Protein AF-W7Y4G3-F1 (afdb_monomer_lite)

Secondary structure (DSSP, 8-state):
-----HHHHHT--GGGEEEEE----EE-SSSEE----EEEEE----HHHHTPPSEEEEEEEE-TTS-EEEEEEEE--

Structure (mmCIF, N/CA/C/O backbone):
data_AF-W7Y4G3-F1
#
_entry.id   AF-W7Y4G3-F1
#
loop_
_atom_site.group_PDB
_atom_site.id
_atom_site.type_symbol
_atom_site.label_atom_id
_atom_site.label_alt_id
_atom_site.label_comp_id
_atom_site.label_asym_id
_atom_site.label_entity_id
_atom_site.label_seq_id
_atom_site.pdbx_PDB_ins_code
_atom_site.Cartn_x
_atom_site.Cartn_y
_atom_site.Cartn_z
_atom_site.occupancy
_atom_site.B_iso_or_equiv
_atom_site.auth_seq_id
_atom_site.auth_comp_id
_atom_site.auth_asym_id
_atom_site.auth_atom_id
_atom_site.pdbx_PDB_model_num
ATOM 1 N N . MET A 1 1 ? -17.472 -4.620 6.521 1.00 78.81 1 MET A N 1
ATOM 2 C CA . MET A 1 1 ? -16.225 -4.648 5.727 1.00 78.81 1 MET A CA 1
ATOM 3 C C . MET A 1 1 ? -16.068 -3.295 5.046 1.00 78.81 1 MET A C 1
ATOM 5 O O . MET A 1 1 ? -17.024 -2.854 4.422 1.00 78.81 1 MET A O 1
ATOM 9 N N . LEU A 1 2 ? -14.946 -2.593 5.245 1.00 88.44 2 LEU A N 1
ATOM 10 C CA . LEU A 1 2 ? -14.642 -1.363 4.500 1.00 88.44 2 LEU A CA 1
ATOM 11 C C . LEU A 1 2 ? -14.017 -1.755 3.157 1.00 88.44 2 LEU A C 1
ATOM 13 O O . LEU A 1 2 ? -13.154 -2.627 3.130 1.00 88.44 2 LEU A O 1
ATOM 17 N N . HIS A 1 3 ? -14.448 -1.123 2.072 1.00 91.44 3 HIS A N 1
ATOM 18 C CA . HIS A 1 3 ? -13.970 -1.397 0.722 1.00 91.44 3 HIS A CA 1
ATOM 19 C C . HIS A 1 3 ? -13.832 -0.074 -0.034 1.00 91.44 3 HIS A C 1
ATOM 21 O O . HIS A 1 3 ? -14.724 0.764 0.071 1.00 91.44 3 HIS A O 1
ATOM 27 N N . TYR A 1 4 ? -12.724 0.100 -0.756 1.00 90.56 4 TYR A N 1
ATOM 28 C CA . TYR A 1 4 ? -12.505 1.212 -1.681 1.00 90.56 4 TYR A CA 1
ATOM 29 C C . TYR A 1 4 ? -12.594 0.665 -3.104 1.00 90.56 4 TYR A C 1
ATOM 31 O O . TYR A 1 4 ? -11.754 -0.144 -3.499 1.00 90.56 4 TYR A O 1
ATOM 39 N N . GLY A 1 5 ? -13.620 1.070 -3.850 1.00 91.62 5 GLY A N 1
ATOM 40 C CA . GLY A 1 5 ? -13.773 0.735 -5.263 1.00 91.62 5 GLY A CA 1
ATOM 41 C C . GLY A 1 5 ? -12.993 1.681 -6.176 1.00 91.62 5 GLY A C 1
ATOM 42 O O . GLY A 1 5 ? -12.398 2.657 -5.724 1.00 91.62 5 GLY A O 1
ATOM 43 N N . GLN A 1 6 ? -13.020 1.411 -7.482 1.00 89.06 6 GLN A N 1
ATOM 44 C CA . GLN A 1 6 ? -12.341 2.246 -8.480 1.00 89.06 6 GLN A CA 1
ATOM 45 C C . GLN A 1 6 ? -12.786 3.713 -8.390 1.00 89.06 6 GLN A C 1
ATOM 47 O O . GLN A 1 6 ? -11.930 4.591 -8.307 1.00 89.06 6 GLN A O 1
ATOM 52 N N . ASP A 1 7 ? -14.094 3.967 -8.295 1.00 90.62 7 ASP A N 1
ATOM 53 C CA . ASP A 1 7 ? -14.650 5.321 -8.175 1.00 90.62 7 ASP A CA 1
ATOM 54 C C . ASP A 1 7 ? -14.137 6.045 -6.920 1.00 90.62 7 ASP A C 1
ATOM 56 O O . ASP A 1 7 ? -13.676 7.185 -7.006 1.00 90.62 7 ASP A O 1
ATOM 60 N N . ASP A 1 8 ? -14.100 5.364 -5.770 1.00 89.50 8 ASP A N 1
ATOM 61 C CA . ASP A 1 8 ? -13.552 5.930 -4.532 1.00 89.50 8 ASP A CA 1
ATOM 62 C C . ASP A 1 8 ? -12.071 6.299 -4.696 1.00 89.50 8 ASP A C 1
ATOM 64 O O . ASP A 1 8 ? -11.633 7.366 -4.259 1.00 89.50 8 ASP A O 1
ATOM 68 N N . LEU A 1 9 ? -11.291 5.437 -5.359 1.00 89.44 9 LEU A N 1
ATOM 69 C CA . LEU A 1 9 ? -9.864 5.656 -5.592 1.00 89.44 9 LEU A CA 1
ATOM 70 C C . LEU A 1 9 ? -9.602 6.823 -6.551 1.00 89.44 9 LEU A C 1
ATOM 72 O O . LEU A 1 9 ? -8.620 7.541 -6.360 1.00 89.44 9 LEU A O 1
ATOM 76 N N . THR A 1 10 ? -10.479 7.068 -7.533 1.00 87.31 10 THR A N 1
ATOM 77 C CA . THR A 1 10 ? -10.357 8.243 -8.421 1.00 87.31 10 THR A CA 1
ATOM 78 C C . THR A 1 10 ? -10.538 9.570 -7.687 1.00 87.31 10 THR A C 1
ATOM 80 O O . THR A 1 10 ? -9.969 10.583 -8.091 1.00 87.31 10 THR A O 1
ATOM 83 N N . SER A 1 11 ? -11.285 9.564 -6.581 1.00 89.12 11 SER A N 1
ATOM 84 C CA . SER A 1 11 ? -11.525 10.751 -5.756 1.00 89.12 11 SER A CA 1
ATOM 85 C C . SER A 1 11 ? -10.373 11.077 -4.792 1.00 89.12 11 SER A C 1
ATOM 87 O O . SER A 1 11 ? -10.407 12.105 -4.105 1.00 89.12 11 SER A O 1
ATOM 89 N N . LEU A 1 12 ? -9.340 10.223 -4.721 1.00 87.62 12 LEU A N 1
ATOM 90 C CA . LEU A 1 12 ? -8.196 10.446 -3.842 1.00 87.62 12 LEU A CA 1
ATOM 91 C C . LEU A 1 12 ? -7.447 11.716 -4.239 1.00 87.62 12 LEU A C 1
ATOM 93 O O . LEU A 1 12 ? -7.029 11.913 -5.381 1.00 87.62 12 LEU A O 1
ATOM 97 N N . ARG A 1 13 ? -7.218 12.576 -3.246 1.00 89.38 13 ARG A N 1
ATOM 98 C CA . ARG A 1 13 ? -6.419 13.783 -3.445 1.00 89.38 13 ARG A CA 1
ATOM 99 C C . ARG A 1 13 ? -4.968 13.398 -3.720 1.00 89.38 13 ARG A C 1
ATOM 101 O O . ARG A 1 13 ? -4.452 12.447 -3.132 1.00 89.38 13 ARG A O 1
ATOM 108 N N . LYS A 1 14 ? -4.280 14.162 -4.569 1.00 86.50 14 LYS A N 1
ATOM 109 C CA . LYS A 1 14 ? -2.888 13.873 -4.956 1.00 86.50 14 LYS A CA 1
ATOM 110 C C . LYS A 1 14 ? -1.955 13.807 -3.747 1.00 86.50 14 LYS A C 1
ATOM 112 O O . LYS A 1 14 ? -1.047 12.987 -3.717 1.00 86.50 14 LYS A O 1
ATOM 117 N N . GLU A 1 15 ? -2.221 14.605 -2.718 1.00 89.06 15 GLU A N 1
ATOM 118 C CA . GLU A 1 15 ? -1.417 14.669 -1.493 1.00 89.06 15 GLU A CA 1
ATOM 119 C C . GLU A 1 15 ? -1.556 13.405 -0.625 1.00 89.06 15 GLU A C 1
ATOM 121 O O . GLU A 1 15 ? -0.729 13.157 0.254 1.00 89.06 15 GLU A O 1
ATOM 126 N N . SER A 1 16 ? -2.579 12.580 -0.874 1.00 89.31 16 SER A N 1
ATOM 127 C CA . SER A 1 16 ? -2.720 11.259 -0.257 1.00 89.31 16 SER A CA 1
ATOM 128 C C . SER A 1 16 ? -1.781 10.214 -0.862 1.00 89.31 16 SER A C 1
ATOM 130 O O . SER A 1 16 ? -1.671 9.126 -0.297 1.00 89.31 16 SER A O 1
ATOM 132 N N . ILE A 1 17 ? -1.105 10.515 -1.975 1.00 90.44 17 ILE A N 1
ATOM 133 C CA . ILE A 1 17 ? -0.224 9.590 -2.690 1.00 90.44 17 ILE A CA 1
ATOM 134 C C . ILE A 1 17 ? 1.190 10.172 -2.721 1.00 90.44 17 ILE A C 1
ATOM 136 O O . ILE A 1 17 ? 1.485 11.106 -3.461 1.00 90.44 17 ILE A O 1
ATOM 140 N N . LEU A 1 18 ? 2.096 9.585 -1.941 1.00 88.25 18 LEU A N 1
ATOM 141 C CA . LEU A 1 18 ? 3.514 9.932 -1.984 1.00 88.25 18 LEU A CA 1
ATOM 142 C C . LEU A 1 18 ? 4.277 8.880 -2.789 1.00 88.25 18 LEU A C 1
ATOM 144 O O . LEU A 1 18 ? 4.554 7.788 -2.293 1.00 88.25 18 LEU A O 1
ATOM 148 N N . ASN A 1 19 ? 4.627 9.223 -4.026 1.00 82.38 19 ASN A N 1
ATOM 149 C CA . ASN A 1 19 ? 5.432 8.368 -4.891 1.00 82.38 19 ASN A CA 1
ATOM 150 C C . ASN A 1 19 ? 6.918 8.473 -4.532 1.00 82.38 19 ASN A C 1
ATOM 152 O O . ASN A 1 19 ? 7.492 9.557 -4.498 1.00 82.38 19 ASN A O 1
ATOM 156 N N . ASN A 1 20 ? 7.540 7.322 -4.310 1.00 79.94 20 ASN A N 1
ATOM 157 C CA . ASN A 1 20 ? 8.961 7.142 -4.075 1.00 79.94 20 ASN A CA 1
ATOM 158 C C . ASN A 1 20 ? 9.541 6.337 -5.240 1.00 79.94 20 ASN A C 1
ATOM 160 O O . ASN A 1 20 ? 9.238 5.155 -5.423 1.00 79.94 20 ASN A O 1
ATOM 164 N N . TYR A 1 21 ? 10.398 6.976 -6.024 1.00 74.56 21 TYR A N 1
ATOM 165 C CA . TYR A 1 21 ? 11.143 6.313 -7.087 1.00 74.56 21 TYR A CA 1
ATOM 166 C C . TYR A 1 21 ? 12.374 5.662 -6.458 1.00 74.56 21 TYR A C 1
ATOM 168 O O . TYR A 1 21 ? 13.304 6.343 -6.032 1.00 74.56 21 TYR A O 1
ATOM 176 N N . VAL A 1 22 ? 12.337 4.338 -6.303 1.00 66.50 22 VAL A N 1
ATOM 177 C CA . VAL A 1 22 ? 13.280 3.617 -5.426 1.00 66.50 22 VAL A CA 1
ATOM 178 C C . VAL A 1 22 ? 14.611 3.315 -6.119 1.00 66.50 22 VAL A C 1
ATOM 180 O O . VAL A 1 22 ? 15.597 2.990 -5.460 1.00 66.50 22 VAL A O 1
ATOM 183 N N . VAL A 1 23 ? 14.683 3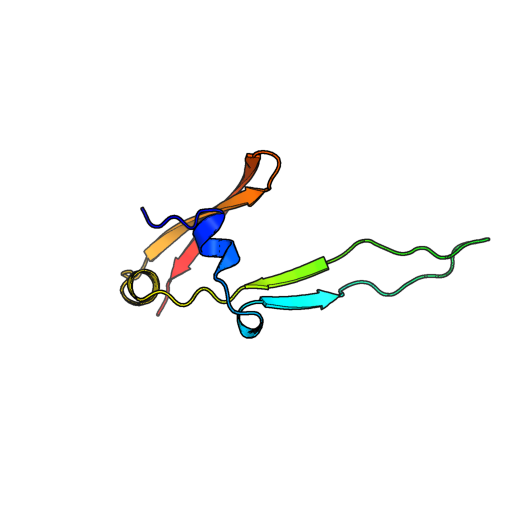.422 -7.444 1.00 71.94 23 VAL A N 1
ATOM 184 C CA . VAL A 1 23 ? 15.748 2.762 -8.205 1.00 71.94 23 VAL A CA 1
ATOM 185 C C . VAL A 1 23 ? 16.643 3.723 -8.967 1.00 71.94 23 VAL A C 1
ATOM 187 O O . VAL A 1 23 ? 16.210 4.498 -9.814 1.00 71.94 23 VAL A O 1
ATOM 190 N N . LYS A 1 24 ? 17.939 3.620 -8.658 1.00 69.50 24 LYS A N 1
ATOM 191 C CA . LYS A 1 24 ? 19.020 4.295 -9.375 1.00 69.50 24 LYS A CA 1
ATOM 192 C C . LYS A 1 24 ? 19.321 3.546 -10.673 1.00 69.50 24 LYS A C 1
ATOM 194 O O . LYS A 1 24 ? 19.490 2.325 -10.655 1.00 69.50 24 LYS A O 1
ATOM 199 N N . ILE A 1 25 ? 19.428 4.290 -11.771 1.00 79.88 25 ILE A N 1
ATOM 200 C CA . ILE A 1 25 ? 19.863 3.780 -13.077 1.00 79.88 25 ILE A CA 1
ATOM 201 C C . ILE A 1 25 ? 21.308 3.284 -12.954 1.00 79.88 25 ILE A C 1
ATOM 203 O O . ILE A 1 25 ? 22.138 3.942 -12.324 1.00 79.88 25 ILE A O 1
ATOM 207 N N . LYS A 1 26 ? 21.607 2.122 -13.544 1.00 82.69 26 LYS A N 1
ATOM 208 C CA . LYS A 1 26 ? 22.960 1.545 -13.552 1.00 82.69 26 LYS A CA 1
ATOM 209 C C . LYS A 1 26 ? 23.497 1.437 -14.983 1.00 82.69 26 LYS A C 1
ATOM 211 O O . LYS A 1 26 ? 22.725 1.076 -15.873 1.00 82.69 26 LYS A O 1
ATOM 216 N N . PRO A 1 27 ? 24.795 1.694 -15.222 1.00 84.12 27 PRO A N 1
ATOM 217 C CA . PRO A 1 27 ? 25.409 1.381 -16.505 1.00 84.12 27 PRO A CA 1
ATOM 218 C C . PRO A 1 27 ? 25.504 -0.143 -16.684 1.00 84.12 27 PRO A C 1
ATOM 220 O O . PRO A 1 27 ? 25.932 -0.864 -15.784 1.00 84.12 27 PRO A O 1
ATOM 223 N N . GLY A 1 28 ? 25.078 -0.629 -17.844 1.00 82.88 28 GLY A N 1
ATOM 224 C CA . GLY A 1 28 ? 25.346 -1.968 -18.361 1.00 82.88 28 GLY A CA 1
ATOM 225 C C . GLY A 1 28 ? 26.517 -1.948 -19.347 1.00 82.88 28 GLY A C 1
ATOM 226 O O . GLY A 1 28 ? 27.052 -0.893 -19.677 1.00 82.88 28 GLY A O 1
ATOM 227 N N . LYS A 1 29 ? 26.916 -3.121 -19.852 1.00 87.12 29 LYS A N 1
ATOM 228 C CA . LYS A 1 29 ? 28.091 -3.262 -20.737 1.00 87.12 29 LYS A CA 1
ATOM 229 C C . LYS A 1 29 ? 28.000 -2.420 -22.024 1.00 87.12 29 LYS A C 1
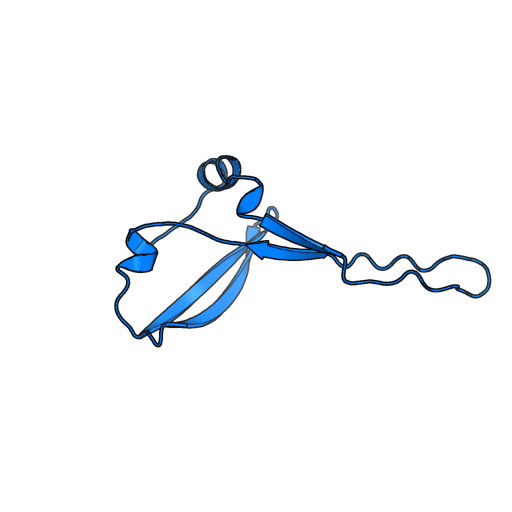ATOM 231 O O . LYS A 1 29 ? 29.018 -1.920 -22.482 1.00 87.12 29 LYS A O 1
ATOM 236 N N . TYR A 1 30 ? 26.793 -2.259 -22.577 1.00 93.44 30 TYR A N 1
ATOM 237 C CA . TYR A 1 30 ? 26.515 -1.468 -23.788 1.00 93.44 30 TYR A CA 1
ATOM 238 C C . TYR A 1 30 ? 25.199 -0.665 -23.692 1.00 93.44 30 TYR A C 1
ATOM 240 O O . TYR A 1 30 ? 24.655 -0.242 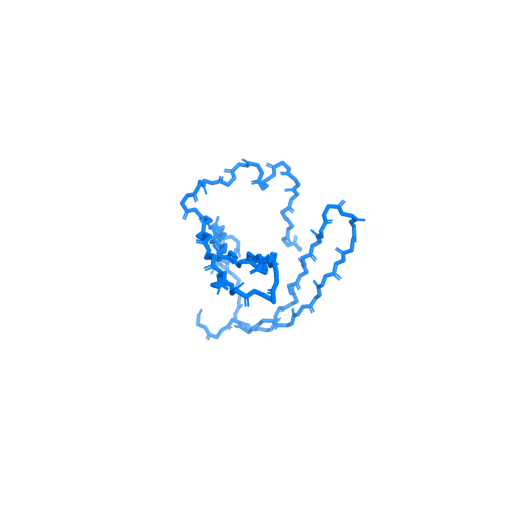-24.706 1.00 93.44 30 TYR A O 1
ATOM 248 N N . SER A 1 31 ? 24.624 -0.513 -22.494 1.00 87.62 31 SER A N 1
ATOM 249 C CA . SER A 1 31 ? 23.272 0.040 -22.306 1.00 87.62 31 SER A CA 1
ATOM 250 C C . SER A 1 31 ? 23.072 0.615 -20.901 1.00 87.62 31 SER A C 1
ATOM 252 O O . SER A 1 31 ? 23.946 0.491 -20.048 1.00 87.62 31 SER A O 1
ATOM 254 N N . LEU A 1 32 ? 21.920 1.239 -20.642 1.00 82.44 32 LEU A N 1
ATOM 255 C CA . LEU A 1 32 ? 21.477 1.606 -19.295 1.00 82.44 32 LEU A CA 1
ATOM 256 C C . LEU A 1 32 ? 20.472 0.571 -18.784 1.00 82.44 32 LEU A C 1
ATOM 258 O O . LEU A 1 32 ? 19.539 0.200 -19.493 1.00 82.44 32 LEU A O 1
ATOM 262 N N . ILE A 1 33 ? 20.635 0.137 -17.537 1.00 80.06 33 ILE A N 1
ATOM 263 C CA . ILE A 1 33 ? 19.643 -0.668 -16.828 1.00 80.06 33 ILE A CA 1
ATOM 264 C C . ILE A 1 33 ? 18.750 0.304 -16.064 1.00 80.06 33 ILE A C 1
ATOM 266 O O . ILE A 1 33 ? 19.193 0.928 -15.095 1.00 80.06 33 ILE A O 1
ATOM 270 N N . VAL A 1 34 ? 17.501 0.427 -16.517 1.00 72.50 34 VAL A N 1
ATOM 271 C CA . VAL A 1 34 ? 16.453 1.235 -15.883 1.00 72.50 34 VAL A CA 1
ATOM 272 C C . VAL A 1 34 ? 15.511 0.284 -15.148 1.00 72.50 34 VAL A C 1
ATOM 274 O O . VAL A 1 34 ? 14.680 -0.363 -15.785 1.00 72.50 34 VAL A O 1
ATOM 277 N N . PRO A 1 35 ? 15.637 0.134 -13.821 1.00 67.38 35 PRO A N 1
ATOM 278 C CA . PRO A 1 35 ? 14.756 -0.756 -13.090 1.00 67.38 35 PRO A CA 1
ATOM 279 C C . PRO A 1 35 ? 13.393 -0.079 -12.919 1.00 67.38 35 PRO A C 1
ATOM 281 O O . PRO A 1 35 ? 13.309 1.059 -12.456 1.00 67.38 35 PRO A O 1
ATOM 284 N N . LEU A 1 36 ? 12.319 -0.790 -13.257 1.00 64.88 36 LEU A N 1
ATOM 285 C CA . LEU A 1 36 ? 10.956 -0.357 -12.963 1.00 64.88 36 LEU A CA 1
ATOM 286 C C . LEU A 1 36 ? 10.653 -0.679 -11.500 1.00 64.88 36 LEU A C 1
ATOM 288 O O . LEU A 1 36 ? 10.205 -1.768 -11.161 1.00 64.88 36 LEU A O 1
ATOM 292 N N . GLY A 1 37 ? 10.967 0.262 -10.618 1.00 66.88 37 GLY A N 1
ATOM 293 C CA . GLY A 1 37 ? 10.667 0.164 -9.195 1.00 66.88 37 GLY A CA 1
ATOM 294 C C . GLY A 1 37 ? 9.957 1.423 -8.735 1.00 66.88 37 GLY A C 1
ATOM 295 O O . GLY A 1 37 ? 10.591 2.437 -8.436 1.00 66.88 37 GLY A O 1
ATOM 296 N N . ALA A 1 38 ? 8.634 1.344 -8.677 1.00 71.25 38 ALA A N 1
ATOM 297 C CA . ALA A 1 38 ? 7.798 2.355 -8.057 1.00 71.25 38 ALA A CA 1
ATOM 298 C C . ALA A 1 38 ? 7.370 1.853 -6.677 1.00 71.25 38 ALA A C 1
ATOM 300 O O . ALA A 1 38 ? 6.907 0.724 -6.528 1.00 71.25 38 ALA A O 1
ATOM 301 N N . LYS A 1 39 ? 7.526 2.695 -5.659 1.00 84.00 39 LYS A N 1
ATOM 302 C CA . LYS A 1 39 ? 6.916 2.494 -4.346 1.00 84.00 39 LYS A CA 1
ATOM 303 C C . LYS A 1 39 ? 6.046 3.702 -4.074 1.00 84.00 39 LYS A C 1
ATOM 305 O O . LYS A 1 39 ? 6.497 4.822 -4.263 1.00 84.00 39 LYS A O 1
ATOM 310 N N . ALA A 1 40 ? 4.834 3.506 -3.587 1.00 85.38 40 ALA A N 1
ATOM 311 C CA . ALA A 1 40 ? 3.990 4.607 -3.151 1.00 85.38 40 ALA A CA 1
ATOM 312 C C . ALA A 1 40 ? 3.600 4.414 -1.689 1.00 85.38 40 ALA A C 1
ATOM 314 O O . ALA A 1 40 ? 3.406 3.289 -1.229 1.00 85.38 40 ALA A O 1
ATOM 315 N N . THR A 1 41 ? 3.485 5.519 -0.964 1.00 89.75 41 THR A N 1
ATOM 316 C CA . THR A 1 41 ? 2.818 5.558 0.334 1.00 89.75 41 THR A CA 1
ATOM 317 C C . THR A 1 41 ? 1.436 6.158 0.124 1.00 89.75 41 THR A C 1
ATOM 319 O O . THR A 1 41 ? 1.325 7.304 -0.313 1.00 89.75 41 THR A O 1
ATOM 322 N N . LEU A 1 42 ? 0.395 5.393 0.451 1.00 89.94 42 LEU A N 1
ATOM 323 C CA . LEU A 1 42 ? -0.997 5.831 0.380 1.00 89.94 42 LEU A CA 1
ATOM 324 C C . LEU A 1 42 ? -1.496 6.238 1.767 1.00 89.94 42 LEU A C 1
ATOM 326 O O . LEU A 1 42 ? -1.301 5.520 2.746 1.00 89.94 42 LEU A O 1
ATOM 330 N N . ARG A 1 43 ? -2.164 7.388 1.848 1.00 91.31 43 ARG A N 1
ATOM 331 C CA . ARG A 1 43 ? -2.829 7.888 3.056 1.00 91.31 43 ARG A CA 1
ATOM 332 C C . ARG A 1 43 ? -4.337 7.919 2.830 1.00 91.31 43 ARG A C 1
ATOM 334 O O . ARG A 1 43 ? -4.862 8.838 2.201 1.00 91.31 43 ARG A O 1
ATOM 341 N N . LEU A 1 44 ? -5.028 6.922 3.371 1.00 89.56 44 LEU A N 1
ATOM 342 C CA . LEU A 1 44 ? -6.483 6.806 3.302 1.00 89.56 44 LEU A CA 1
ATOM 343 C C . LEU A 1 44 ? -7.100 7.461 4.543 1.00 89.56 44 LEU A C 1
ATOM 345 O O . LEU A 1 44 ? -7.030 6.909 5.639 1.00 89.56 44 LEU A O 1
ATOM 349 N N . LYS A 1 45 ? -7.676 8.656 4.381 1.00 85.62 45 LYS A N 1
ATOM 350 C CA . LYS A 1 45 ? -8.403 9.342 5.458 1.00 85.62 45 LYS A CA 1
ATOM 351 C C . LYS A 1 45 ? -9.862 8.908 5.432 1.00 85.62 45 LYS A C 1
ATOM 353 O O . LYS A 1 45 ? -10.569 9.210 4.476 1.00 85.62 45 LYS A O 1
ATOM 358 N N . ASN A 1 46 ? -10.301 8.194 6.464 1.00 87.94 46 ASN A N 1
ATOM 359 C CA . ASN A 1 46 ? -11.679 7.733 6.581 1.00 87.94 46 ASN A CA 1
ATOM 360 C C . ASN A 1 46 ? -12.052 7.563 8.049 1.00 87.94 46 ASN A C 1
ATOM 362 O O . ASN A 1 46 ? -11.389 6.825 8.775 1.00 87.94 46 ASN A O 1
ATOM 366 N N . GLU A 1 47 ? -13.148 8.191 8.465 1.00 88.44 47 GLU A N 1
ATOM 367 C CA . GLU A 1 47 ? -13.610 8.144 9.853 1.00 88.44 47 GLU A CA 1
ATOM 368 C C . GLU A 1 47 ? -13.858 6.719 10.358 1.00 88.44 47 GLU A C 1
ATOM 370 O O . GLU A 1 47 ? -13.689 6.441 11.543 1.00 88.44 47 GLU A O 1
ATOM 375 N N . LYS A 1 48 ? -14.253 5.792 9.475 1.00 89.06 48 LYS A N 1
ATOM 376 C CA . LYS A 1 48 ? -14.452 4.388 9.850 1.00 89.06 48 LYS A CA 1
ATOM 377 C C . LYS A 1 48 ? -13.134 3.719 10.222 1.00 89.06 48 LYS A C 1
ATOM 379 O O . LYS A 1 48 ? -13.145 2.910 11.137 1.00 89.06 48 LYS A O 1
ATOM 384 N N . LEU A 1 49 ? -12.029 4.061 9.544 1.00 88.69 49 LEU A N 1
ATOM 385 C CA . LEU A 1 49 ? -10.687 3.558 9.867 1.00 88.69 49 LEU A CA 1
ATOM 386 C C . LEU A 1 49 ? -10.182 4.128 11.195 1.00 88.69 49 LEU A C 1
ATOM 388 O O . LEU A 1 49 ? -9.568 3.407 11.975 1.00 88.69 49 LEU A O 1
ATOM 392 N N . GLU A 1 50 ? -10.465 5.402 11.466 1.00 87.50 50 GLU A N 1
ATOM 393 C CA . GLU A 1 50 ? -10.083 6.054 12.724 1.00 87.50 50 GLU A CA 1
ATOM 394 C C . GLU A 1 50 ? -10.830 5.463 13.925 1.00 87.50 50 GLU A C 1
ATOM 396 O O . GLU A 1 50 ? -10.239 5.270 14.985 1.00 87.50 50 GLU A O 1
ATOM 401 N N . LYS A 1 51 ? -12.107 5.106 13.737 1.00 90.69 51 LYS A N 1
ATOM 402 C CA . LYS A 1 51 ? -12.973 4.500 14.762 1.00 90.69 51 LYS A CA 1
ATOM 403 C C . LYS A 1 51 ? -12.819 2.975 14.879 1.00 90.69 51 LYS A C 1
ATOM 405 O O . LYS A 1 51 ? -13.553 2.360 15.651 1.00 90.69 51 LYS A O 1
ATOM 410 N N . LEU A 1 52 ? -11.909 2.346 14.124 1.00 90.75 52 LEU A N 1
ATOM 411 C CA . LEU A 1 52 ? -11.668 0.907 14.247 1.00 90.75 52 LEU A CA 1
ATOM 412 C C . LEU A 1 52 ? -11.126 0.575 15.646 1.00 90.75 52 LEU A C 1
ATOM 414 O O . LEU A 1 52 ? -10.174 1.225 16.092 1.00 90.75 52 LEU A O 1
ATOM 418 N N . PRO A 1 53 ? -11.672 -0.450 16.330 1.00 93.00 53 PRO A N 1
ATOM 419 C CA . PRO A 1 53 ? -11.116 -0.904 17.595 1.00 93.00 53 PRO A CA 1
ATOM 420 C C . PRO A 1 53 ? -9.678 -1.403 17.416 1.00 93.00 53 PRO A C 1
ATOM 422 O O . PRO A 1 53 ? -9.210 -1.691 16.312 1.00 93.00 53 PRO A O 1
ATOM 425 N N . ARG A 1 54 ? -8.945 -1.524 18.518 1.00 93.88 54 ARG A N 1
ATOM 426 C CA . ARG A 1 54 ? -7.622 -2.154 18.485 1.00 93.88 54 ARG A CA 1
ATOM 427 C C . ARG A 1 54 ? -7.759 -3.629 18.129 1.00 93.88 54 ARG A C 1
ATOM 429 O O . ARG A 1 54 ? -8.731 -4.273 18.522 1.00 93.88 54 ARG A O 1
ATOM 436 N N . GLY A 1 55 ? -6.789 -4.153 17.391 1.00 94.94 55 GLY A N 1
ATOM 437 C CA . GLY A 1 55 ? -6.816 -5.545 16.960 1.00 94.94 55 GLY A CA 1
ATOM 438 C C . GLY A 1 55 ? -6.020 -5.808 15.693 1.00 94.94 55 GLY A C 1
ATOM 439 O O . GLY A 1 55 ? -5.305 -4.939 15.186 1.00 94.94 55 GLY A O 1
ATOM 440 N N . VAL A 1 56 ? -6.158 -7.037 15.206 1.00 96.06 56 VAL A N 1
ATOM 441 C CA . VAL A 1 56 ? -5.553 -7.511 13.962 1.00 96.06 56 VAL A CA 1
ATOM 442 C C . VAL A 1 56 ? -6.595 -7.434 12.855 1.00 96.06 56 VAL A C 1
ATOM 444 O O . VAL A 1 56 ? -7.736 -7.859 13.032 1.00 96.06 56 VAL A O 1
ATOM 447 N N . TYR A 1 57 ? -6.201 -6.881 11.716 1.00 94.88 57 TYR A N 1
ATOM 448 C CA . TYR A 1 57 ? -7.047 -6.718 10.545 1.00 94.88 57 TYR A CA 1
ATOM 449 C C . TYR A 1 57 ? -6.383 -7.343 9.329 1.00 94.88 57 TYR A C 1
ATOM 451 O O . TYR A 1 57 ? -5.175 -7.223 9.150 1.00 94.88 57 TYR A O 1
ATOM 459 N N . ALA A 1 58 ? -7.187 -7.944 8.458 1.00 95.56 58 ALA A N 1
ATOM 460 C CA . ALA A 1 58 ? -6.743 -8.332 7.130 1.00 95.56 58 ALA A CA 1
ATOM 461 C C . ALA A 1 58 ? -6.862 -7.134 6.179 1.00 95.56 58 ALA A C 1
ATOM 463 O O . ALA A 1 58 ? -7.940 -6.552 6.022 1.00 95.56 58 ALA A O 1
ATOM 464 N N . LEU A 1 59 ? -5.756 -6.772 5.536 1.00 93.88 59 LEU A N 1
ATOM 465 C CA . LEU A 1 59 ? -5.715 -5.822 4.436 1.00 93.88 59 LEU A CA 1
ATOM 466 C C . LEU A 1 59 ? -5.599 -6.601 3.129 1.00 93.88 59 LEU A C 1
ATOM 468 O O . LEU A 1 59 ? -4.630 -7.327 2.931 1.00 93.88 59 LEU A O 1
ATOM 472 N N . ARG A 1 60 ? -6.564 -6.402 2.230 1.00 95.62 60 ARG A N 1
ATOM 473 C CA . ARG A 1 60 ? -6.537 -6.929 0.864 1.00 95.62 60 ARG A CA 1
ATOM 474 C C . ARG A 1 60 ? -6.337 -5.788 -0.123 1.00 95.62 60 ARG A C 1
ATOM 476 O O . ARG A 1 60 ? -7.065 -4.799 -0.069 1.00 95.62 60 ARG A O 1
ATOM 483 N N . VAL A 1 61 ? -5.382 -5.943 -1.032 1.00 93.38 61 VAL A N 1
ATOM 484 C CA . VAL A 1 61 ? -5.147 -5.015 -2.145 1.00 93.38 61 VAL A CA 1
ATOM 485 C C . VAL A 1 61 ? -5.302 -5.784 -3.444 1.00 93.38 61 VAL A C 1
ATOM 487 O O . VAL A 1 61 ? -4.652 -6.811 -3.611 1.00 93.38 61 VAL A O 1
ATOM 490 N N . THR A 1 62 ? -6.140 -5.281 -4.346 1.00 93.19 62 THR A N 1
ATOM 491 C CA . THR A 1 62 ? -6.420 -5.902 -5.645 1.00 93.19 62 THR A CA 1
ATOM 492 C C . THR A 1 62 ? -5.864 -5.022 -6.760 1.00 93.19 62 THR A C 1
ATOM 494 O O . THR A 1 62 ? -6.147 -3.825 -6.804 1.00 93.19 62 THR A O 1
ATOM 497 N N . ASP A 1 63 ? -5.061 -5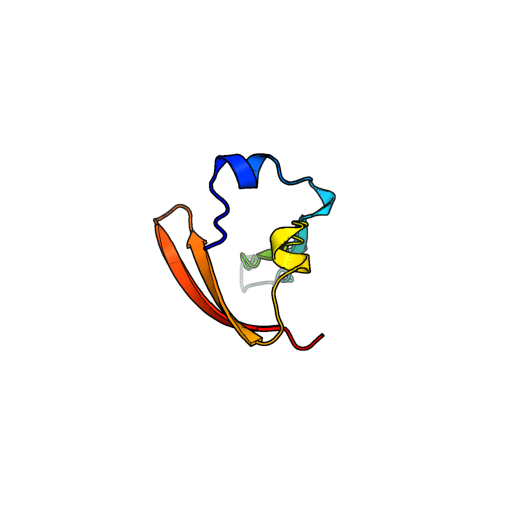.606 -7.642 1.00 90.81 63 ASP A N 1
ATOM 498 C CA . ASP A 1 63 ? -4.574 -4.976 -8.868 1.00 90.81 63 ASP A CA 1
ATOM 499 C C . ASP A 1 63 ? -5.681 -4.886 -9.936 1.00 90.81 63 ASP A C 1
ATOM 501 O O . ASP A 1 63 ? -6.685 -5.595 -9.872 1.00 90.81 63 ASP A O 1
ATOM 505 N N . ILE A 1 64 ? -5.492 -4.045 -10.959 1.00 87.81 64 ILE A N 1
ATOM 506 C CA . ILE A 1 64 ? -6.441 -3.902 -12.074 1.00 87.81 64 ILE A CA 1
ATOM 507 C C . ILE A 1 64 ? -6.668 -5.210 -12.853 1.00 87.81 64 ILE A C 1
ATOM 509 O O . ILE A 1 64 ? -7.726 -5.389 -13.451 1.00 87.81 64 ILE A O 1
ATOM 513 N N . SER A 1 65 ? -5.717 -6.148 -12.810 1.00 93.00 65 SER A N 1
ATOM 514 C CA . SER A 1 65 ? -5.879 -7.503 -13.354 1.00 93.00 65 SER A CA 1
ATOM 515 C C . SER A 1 65 ? -6.811 -8.407 -12.531 1.00 93.00 65 SER A C 1
ATOM 517 O O . SER A 1 65 ? -7.161 -9.493 -12.987 1.00 93.00 65 SER A O 1
ATOM 519 N N . GLY A 1 66 ? -7.201 -7.996 -11.320 1.00 91.75 66 GLY A N 1
ATOM 520 C CA . GLY A 1 66 ? -7.986 -8.797 -10.377 1.00 91.75 66 GLY A CA 1
ATOM 521 C C . GLY A 1 66 ? -7.150 -9.675 -9.438 1.00 91.75 66 GLY A C 1
ATOM 522 O O . GLY A 1 66 ? -7.703 -10.259 -8.506 1.00 91.75 66 GLY A O 1
ATOM 523 N N . VAL A 1 67 ? -5.828 -9.751 -9.632 1.00 95.62 67 VAL A N 1
ATOM 524 C CA . VAL A 1 67 ? -4.914 -10.400 -8.676 1.00 95.62 67 VAL A CA 1
ATOM 525 C C . VAL A 1 67 ? -4.912 -9.615 -7.370 1.00 95.62 67 VAL A C 1
ATOM 527 O O . VAL A 1 67 ? -4.893 -8.386 -7.390 1.00 95.62 67 VAL A O 1
ATOM 530 N N . TYR A 1 68 ? -4.913 -10.310 -6.234 1.00 95.50 68 TYR A N 1
ATOM 531 C CA . TYR A 1 68 ? -4.892 -9.666 -4.928 1.00 95.50 68 TYR A CA 1
ATOM 532 C C . TYR A 1 68 ? -3.784 -10.200 -4.022 1.00 95.50 68 TYR A C 1
ATOM 534 O O . TYR A 1 68 ? -3.370 -11.355 -4.118 1.00 95.50 68 TYR A O 1
ATOM 542 N N . TRP A 1 69 ? -3.347 -9.344 -3.104 1.00 95.88 69 TRP A N 1
ATOM 543 C CA . TRP A 1 69 ? -2.462 -9.684 -1.996 1.00 95.88 69 TRP A CA 1
ATOM 544 C C . TRP A 1 69 ? -3.181 -9.417 -0.683 1.00 95.88 69 TRP A C 1
ATOM 546 O O . TRP A 1 69 ? -3.910 -8.430 -0.563 1.00 95.88 69 TRP A O 1
ATOM 556 N N . GLU A 1 70 ? -2.952 -10.281 0.300 1.00 96.50 70 GLU A N 1
ATOM 557 C CA . GLU A 1 70 ? -3.459 -10.115 1.658 1.00 96.50 70 GLU A CA 1
ATOM 558 C C . GLU A 1 70 ? -2.317 -10.071 2.661 1.00 96.50 70 GLU A C 1
ATOM 560 O O . GLU A 1 70 ? -1.331 -10.798 2.536 1.00 96.50 70 GLU A O 1
ATOM 565 N N . CYS A 1 71 ? -2.464 -9.223 3.670 1.00 95.50 71 CYS A N 1
ATOM 566 C CA . CYS A 1 71 ? -1.584 -9.207 4.823 1.00 95.50 71 CYS A CA 1
ATOM 567 C C . CYS A 1 71 ? -2.356 -8.879 6.097 1.00 95.50 71 CYS A C 1
ATOM 569 O O . CYS A 1 71 ? -3.401 -8.227 6.068 1.00 95.50 71 CYS A O 1
ATOM 571 N N . GLU A 1 72 ? -1.818 -9.321 7.227 1.00 96.56 72 GLU A N 1
ATOM 572 C CA . GLU A 1 72 ? -2.310 -8.914 8.535 1.00 96.56 72 GLU A CA 1
ATOM 573 C C . GLU A 1 72 ? -1.633 -7.617 8.970 1.00 96.56 72 GLU A C 1
ATOM 575 O O . GLU A 1 72 ? -0.416 -7.451 8.858 1.00 96.56 72 GLU A O 1
ATOM 580 N N . ILE A 1 73 ? -2.435 -6.691 9.483 1.00 94.50 73 ILE A N 1
ATOM 581 C CA . ILE A 1 73 ? -1.983 -5.429 10.054 1.00 94.50 73 ILE A CA 1
ATOM 582 C C . ILE A 1 73 ? -2.515 -5.296 11.478 1.00 94.50 73 ILE A C 1
ATOM 584 O O . ILE A 1 73 ? -3.670 -5.609 11.764 1.00 94.50 73 ILE A O 1
ATOM 588 N N . VAL A 1 74 ? -1.667 -4.813 12.381 1.00 94.56 74 VAL A N 1
ATOM 589 C CA . VAL A 1 74 ? -2.020 -4.617 13.790 1.00 94.56 74 VAL A CA 1
ATOM 590 C C . VAL A 1 74 ? -2.292 -3.138 14.032 1.00 94.56 74 VAL A C 1
ATOM 592 O O . VAL A 1 74 ? -1.424 -2.299 13.795 1.00 94.56 74 VAL A O 1
ATOM 595 N N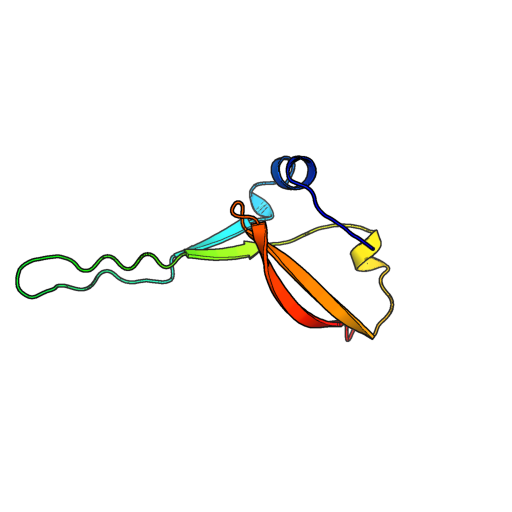 . LYS A 1 75 ? -3.485 -2.810 14.537 1.00 89.75 75 LYS A N 1
ATOM 596 C CA . LYS A 1 75 ? -3.787 -1.480 15.078 1.00 89.75 75 LYS A CA 1
ATOM 597 C C . LYS A 1 75 ? -3.518 -1.489 16.580 1.00 89.75 75 LYS A C 1
ATOM 599 O O . LYS A 1 75 ? -4.316 -2.030 17.348 1.00 89.75 75 LYS A O 1
ATOM 604 N N . SER A 1 76 ? -2.385 -0.909 16.973 1.00 80.75 76 SER A N 1
ATOM 605 C CA . SER A 1 76 ? -1.894 -0.901 18.355 1.00 80.75 76 SER A CA 1
ATOM 606 C C . SER A 1 76 ? -2.337 0.312 19.180 1.00 80.75 76 SER A C 1
ATOM 608 O O . SER A 1 76 ? -2.495 0.163 20.390 1.00 80.75 76 SER A O 1
ATOM 610 N N . GLU A 1 77 ? -2.599 1.476 18.566 1.00 64.12 77 GLU A N 1
ATOM 611 C CA . GLU A 1 77 ? -3.011 2.705 19.275 1.00 64.12 77 GLU A CA 1
ATOM 612 C C . GLU A 1 77 ? -4.218 3.405 18.649 1.00 64.12 77 GLU A C 1
ATOM 614 O O . GLU A 1 77 ? -4.326 3.478 17.395 1.00 64.12 77 GLU A O 1
#

Foldseek 3Di:
DDDQDPVNVVPDDPVQKAKDPPDDWDDDPPDIDDDPDIDIHGHDDDPVVVPDDFDKDWDWDADPVRDIDIDIDGDDD

pLDDT: mean 86.88, std 8.22, range [64.12, 96.56]

Sequence (77 aa):
MLHYGQDDLTSLRKESILNNYVVKIKPGKYSLIVPLGAKATLRLKNEKLEKLPRGVYALRVTDISGVYWECEIVKSE

Organism: NCBI:txid869213

Radius of gyration: 17.19 Å; chains: 1; bounding box: 44×25×43 Å

InterPro domains:
  IPR011636 Thiosulphate:quinone oxidoreductase small subunit DoxA [PF07680] (3-70)

=== Feature glossary ===
Key to the feature types in this record:

pLDDT. pLDDT is the predicted lDDT-Cα score: AlphaFold's confidence that the local environment of each residue (all inter-atomic distances within 15 Å) is correctly placed. It is a per-residue number between 0 and 100, with higher meaning more reliable.

Radius of gyration, Cα contacts, bounding box. The geometric summary reports three shape descriptors. Rg (radius of gyration) measures how spread out the Cα atoms are about their centre of mass; compact globular proteins have small Rg, elongated or unfolded ones large. Cα contacts (<8 Å, |i−j|>4) count long-range residue pairs in spatial proximity — high for tightly packed folds, near zero for rods or random coil. The bounding-box extents give the protein's footprint along x, y, z in Å.

Backbone torsions (φ/ψ). Backbone dihedral angles. Every residue except chain termini has a φ (preceding-C → N → Cα → C) and a ψ (N → Cα → C → next-N). They are reported in degrees following the IUPAC sign convention. Secondary structure is essentially a statement about which (φ, ψ) basin each residue occupies.

Contact-map, Ramachandran, and PAE plots. Plot images: a contact map (which residues are close in 3D, as an N×N binary image), a Ramachandran scatter (backbone torsion angles, revealing secondary-structure composition at a glance), and — for AlphaFold structures — a PAE heatmap (pairwise prediction confidence).

Predicted aligned error. Predicted Aligned Error (PAE) is an AlphaFold confidence matrix: entry (i, j) is the expected error in the position of residue j, in ångströms, when the prediction is superimposed on the true structure at residue i. Low PAE within a block of residues means that block is internally rigid and well-predicted; high PAE between two blocks means their relative placement is uncertain even if each block individually is confident.

Secondary structure (3-state, P-SEA). Three-state secondary structure (P-SEA) collapses the eight DSSP classes into helix (a), strand (b), and coil (c). P-SEA assigns these from Cα geometry alone — distances and angles — without requiring backbone oxygens, so it works on any Cα trace.

Solvent-accessible surface area. Solvent-accessible surface area (SASA) is the area in Å² traced out by the centre of a 1.4 Å probe sphere (a water molecule) rolled over the protein's van der Waals surface (Shrake–Rupley / Lee–Richards construction). Buried residues have near-zero SASA; fully exposed residues can exceed 200 Å². The total SASA scales roughly with the number of surface residues.

Foldseek 3Di. The Foldseek 3Di string encodes local tertiary geometry as a 20-letter alphabet — one character per residue — derived from the relative positions of nearby Cα atoms. Unlike the amino-acid sequence, 3Di is a direct function of the 3D structure, so two proteins with the same fold have similar 3Di strings even at low sequence identity.

B-factor. For experimental (PDB) structures, the B-factor (temperature factor) quantifies the positional spread of each atom in the crystal — a combination of thermal vibration and static disorder — in units of Å². High B-factors mark flexible loops or poorly resolved regions; low B-factors mark the rigid, well-ordered core.

mmCIF coordinates. The mmCIF block holds the 3D Cartesian coordinates of each backbone atom (N, Cα, C, O) in ångströms. mmCIF is the PDB's canonical archive format — a tagged-loop text representation of the atomic model.

InterPro / GO / CATH / organism. Functional annotations link the protein to curated databases. InterPro entries identify conserved domains and families by matching the sequence against member-database signatures (Pfam, PROSITE, CDD, …). Gene Ontology (GO) terms describe molecular function, biological process, and cellular component in a controlled vocabulary. CATH places the structure in a hierarchical fold classification (Class/Architecture/Topology/Homologous-superfamily). The organism is the source species.

Rendered structure images. Structure images are PyMOL renders from six orthogonal camera directions. Cartoon representation draws helices as coils and strands as arrows; sticks shows the backbone as bonds; surface shows the solvent-excluded envelope. Rainbow coloring maps sequence position to hue (blue→red, N→C); chain coloring assigns a distinct color per polypeptide.

Sequence. This is the polypeptide sequence — one letter per residue, N-terminus first. Length ra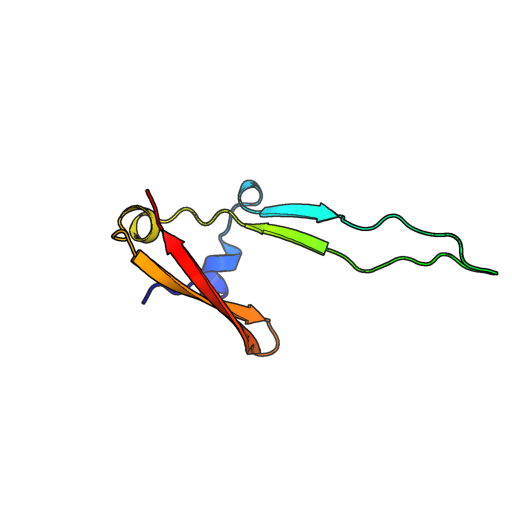nges from a few dozen residues for small domains to over a thousand for large multi-domain proteins.

Secondary structure (8-state, DSSP). The SS8 string is DSSP's per-residue secondary-structure call. α-helix (H) means an i→i+4 H-bond ladder; β-strand (E) means the residue participates in a β-sheet; 3₁₀ (G) and π (I) are tighter and wider helices; T/S are turns/bends; '-' is loop.

Nearest PDB structures. Structural nearest neighbors (via Foldseek easy-search vs the PDB). Reported per hit: target PDB id, E-value, and alignment TM-score. A TM-score above ~0.5 is the conventional threshold for 'same fold'.